Protein AF-A0A7X9KGP3-F1 (afdb_monomer_lite)

Foldseek 3Di:
DDKDFDADKDKALPLVVQLVVLVVVCVVCPPVDPSVDSVSSSVVSVPDIDIDGDGPDMDDDDCVVVVPDD

pLDDT: mean 90.19, std 10.93, range [50.09, 98.56]

Radius of gyration: 16.94 Å; chains: 1; bounding box: 37×33×38 Å

Sequence (70 aa):
RGVEIAGTAIVLDAMDDVLAVGRAIALHYGHRIPLSDPAAVAAQATHRIAVVVQPSSIVSWDHSKLGADD

Secondary structure (DSSP, 8-state):
-EEEEEEEEEEE--HHHHHHHHHHHHHHHGGGSTTSSHHHHHHHHTT--EEEEEEEEEEEE-GGGGT---

Structure (mmCIF, N/CA/C/O backbone):
data_AF-A0A7X9KGP3-F1
#
_entry.id   AF-A0A7X9KGP3-F1
#
loop_
_atom_site.group_PDB
_atom_site.id
_atom_site.type_symbol
_atom_site.label_atom_id
_atom_site.label_alt_id
_atom_site.label_comp_id
_atom_site.label_asym_id
_atom_site.label_entity_id
_atom_site.label_seq_id
_atom_site.pdbx_PDB_ins_code
_atom_site.Cartn_x
_atom_site.Cartn_y
_atom_site.Cartn_z
_atom_site.occupancy
_atom_site.B_iso_or_equiv
_atom_site.auth_seq_id
_atom_site.auth_comp_id
_atom_site.auth_asym_id
_atom_site.auth_atom_id
_atom_site.pdbx_PDB_model_num
ATOM 1 N N . ARG A 1 1 ? -10.763 12.498 14.041 1.00 96.19 1 ARG A N 1
ATOM 2 C CA . ARG A 1 1 ? -10.715 11.087 13.591 1.00 96.19 1 ARG A CA 1
ATOM 3 C C . ARG A 1 1 ? -9.292 10.600 13.386 1.00 96.19 1 ARG A C 1
ATOM 5 O O . ARG A 1 1 ? -8.461 11.397 12.970 1.00 96.19 1 ARG A O 1
ATOM 12 N N . GLY A 1 2 ? -9.043 9.318 13.630 1.00 97.69 2 GLY A N 1
ATOM 13 C CA . GLY A 1 2 ? -7.772 8.646 13.372 1.00 97.69 2 GLY A CA 1
ATOM 14 C C . GLY A 1 2 ? -7.945 7.129 13.269 1.00 97.69 2 GLY A C 1
ATOM 15 O O . GLY A 1 2 ? -9.012 6.594 13.584 1.00 97.69 2 GLY A O 1
ATOM 16 N N . VAL A 1 3 ? -6.904 6.463 12.775 1.00 98.31 3 VAL A N 1
ATOM 17 C CA . VAL A 1 3 ? -6.823 5.005 12.656 1.00 98.31 3 VAL A CA 1
ATOM 18 C C . VAL A 1 3 ? -5.399 4.555 12.968 1.00 98.31 3 VAL A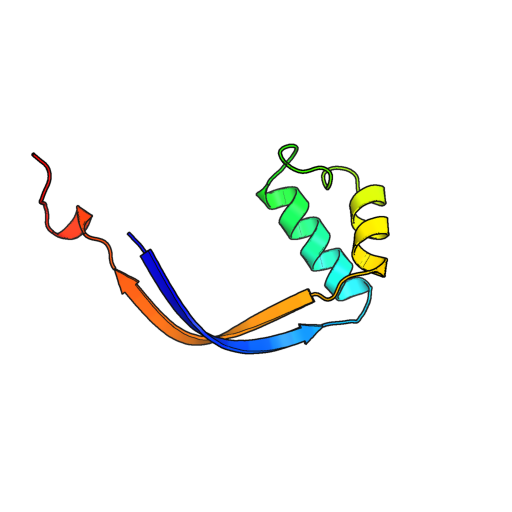 C 1
ATOM 20 O O . VAL A 1 3 ? -4.436 5.181 12.529 1.00 98.31 3 VAL A O 1
ATOM 23 N N . GLU A 1 4 ? -5.283 3.473 13.721 1.00 98.38 4 GLU A N 1
ATOM 24 C CA . GLU A 1 4 ? -4.057 2.741 13.998 1.00 98.38 4 GLU A CA 1
ATOM 25 C C . GLU A 1 4 ? -4.169 1.359 13.350 1.00 98.38 4 GLU A C 1
ATOM 27 O O . GLU A 1 4 ? -5.190 0.679 13.473 1.00 98.38 4 GLU A O 1
ATOM 32 N N . ILE A 1 5 ? -3.122 0.962 12.631 1.00 98.38 5 ILE A N 1
ATOM 33 C CA . ILE A 1 5 ? -3.041 -0.322 11.938 1.00 98.38 5 ILE A CA 1
ATOM 34 C C . ILE A 1 5 ? -1.804 -1.044 12.461 1.00 98.38 5 ILE A C 1
ATOM 36 O O . ILE A 1 5 ? -0.692 -0.533 12.330 1.00 98.38 5 ILE A O 1
ATOM 40 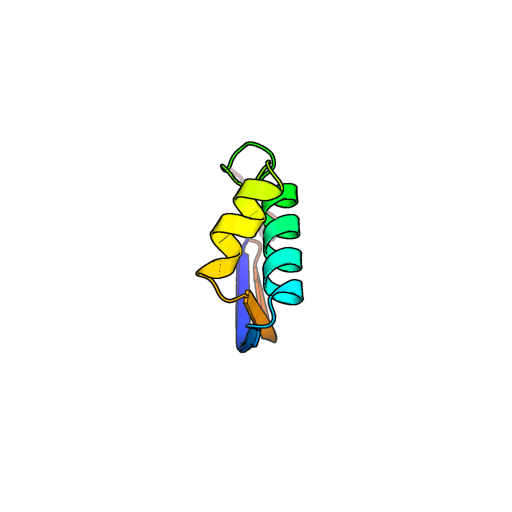N N . ALA A 1 6 ? -1.997 -2.240 13.010 1.00 98.31 6 ALA A N 1
ATOM 41 C CA . ALA A 1 6 ? -0.920 -3.141 13.397 1.00 98.31 6 ALA A CA 1
ATOM 42 C C . ALA A 1 6 ? -0.963 -4.398 12.522 1.00 98.31 6 ALA A C 1
ATOM 44 O O . ALA A 1 6 ? -2.034 -4.897 12.165 1.00 98.31 6 ALA A O 1
ATOM 45 N N . GLY A 1 7 ? 0.206 -4.908 12.148 1.00 97.88 7 GLY A N 1
ATOM 46 C CA . GLY A 1 7 ? 0.299 -6.039 11.238 1.00 97.88 7 GLY A CA 1
ATOM 47 C C . GLY A 1 7 ? 1.724 -6.327 10.796 1.00 97.88 7 GLY A C 1
ATOM 48 O O . GLY A 1 7 ? 2.689 -5.898 11.429 1.00 97.88 7 GLY A O 1
ATOM 49 N N . THR A 1 8 ? 1.842 -7.050 9.690 1.00 98.56 8 THR A N 1
ATOM 50 C CA . THR A 1 8 ? 3.126 -7.423 9.094 1.00 98.56 8 THR A CA 1
ATOM 51 C C . THR A 1 8 ? 3.367 -6.608 7.834 1.00 98.56 8 THR A C 1
ATOM 53 O O . THR A 1 8 ? 2.467 -6.429 7.017 1.00 98.56 8 THR A O 1
ATOM 56 N N . ALA A 1 9 ? 4.592 -6.119 7.663 1.00 98.12 9 ALA A N 1
ATOM 57 C CA . ALA A 1 9 ? 5.030 -5.498 6.422 1.00 98.12 9 ALA A CA 1
ATOM 58 C C . ALA A 1 9 ? 5.635 -6.561 5.495 1.00 98.12 9 ALA A C 1
ATOM 60 O O . ALA A 1 9 ? 6.533 -7.298 5.900 1.00 98.12 9 ALA A O 1
ATOM 61 N N . ILE A 1 10 ? 5.160 -6.616 4.254 1.00 98.19 10 ILE A N 1
ATOM 62 C CA . ILE A 1 10 ? 5.745 -7.407 3.172 1.00 98.19 10 ILE A CA 1
ATOM 63 C C . ILE A 1 10 ? 6.530 -6.467 2.266 1.00 98.19 10 ILE A C 1
ATOM 65 O O . ILE A 1 10 ? 6.006 -5.442 1.826 1.00 98.19 10 ILE A O 1
ATOM 69 N N . VAL A 1 11 ? 7.775 -6.837 1.976 1.00 98.06 11 VAL A N 1
ATOM 70 C CA . VAL A 1 11 ? 8.613 -6.162 0.982 1.00 98.06 11 VAL A CA 1
ATOM 71 C C . VAL A 1 11 ? 8.338 -6.770 -0.389 1.00 98.06 11 VAL A C 1
ATOM 73 O O . VAL A 1 11 ? 8.422 -7.985 -0.547 1.00 98.06 11 VAL A O 1
ATOM 76 N N . LEU A 1 12 ? 8.024 -5.917 -1.361 1.00 97.38 12 LEU A N 1
ATOM 77 C CA . LEU A 1 12 ? 7.940 -6.257 -2.777 1.00 97.38 12 LEU A CA 1
ATOM 78 C C . LEU A 1 12 ? 9.066 -5.520 -3.510 1.00 97.38 12 LEU A C 1
ATOM 80 O O . LEU A 1 12 ? 9.154 -4.290 -3.450 1.00 97.38 12 LEU A O 1
ATOM 84 N N . ASP A 1 13 ? 9.935 -6.268 -4.178 1.00 95.81 13 ASP A N 1
ATOM 85 C CA . ASP A 1 13 ? 11.103 -5.755 -4.902 1.00 95.81 13 ASP A CA 1
ATOM 86 C C . ASP A 1 13 ? 11.047 -6.027 -6.414 1.00 95.81 13 ASP A C 1
ATOM 88 O O . ASP A 1 13 ? 11.870 -5.504 -7.170 1.00 95.81 13 ASP A O 1
ATOM 92 N N . ALA A 1 14 ? 10.046 -6.778 -6.881 1.00 96.81 14 ALA A N 1
ATOM 93 C CA . ALA A 1 14 ? 9.779 -6.935 -8.299 1.00 96.81 14 ALA A CA 1
ATOM 94 C C . ALA A 1 14 ? 9.431 -5.574 -8.918 1.00 96.81 14 ALA A C 1
ATOM 96 O O . ALA A 1 14 ? 8.564 -4.846 -8.431 1.00 96.81 14 ALA A O 1
ATOM 97 N N . MET A 1 15 ? 10.101 -5.237 -10.022 1.00 96.06 15 MET A N 1
ATOM 98 C CA .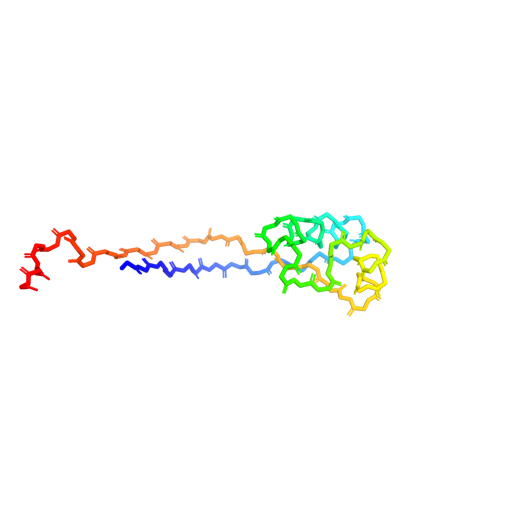 MET A 1 15 ? 9.975 -3.926 -10.665 1.00 96.06 15 MET A CA 1
ATOM 99 C C . MET A 1 15 ? 8.517 -3.566 -10.989 1.00 96.06 15 MET A C 1
ATOM 101 O O . MET A 1 15 ? 8.101 -2.430 -10.766 1.00 96.06 15 MET A O 1
ATOM 105 N N . ASP A 1 16 ? 7.731 -4.533 -11.466 1.00 96.31 16 ASP A N 1
ATOM 106 C CA . ASP A 1 16 ? 6.322 -4.321 -11.807 1.00 96.31 16 ASP A CA 1
ATOM 107 C C . ASP A 1 16 ? 5.478 -3.930 -10.581 1.00 96.31 16 ASP A C 1
ATOM 109 O O . ASP A 1 16 ? 4.635 -3.034 -10.680 1.00 96.31 16 ASP A O 1
ATOM 113 N N . ASP A 1 17 ? 5.763 -4.506 -9.409 1.00 97.00 17 ASP A N 1
ATOM 114 C CA . ASP A 1 17 ? 5.079 -4.178 -8.153 1.00 97.00 17 ASP A CA 1
ATOM 115 C C . ASP A 1 17 ? 5.446 -2.767 -7.671 1.00 97.00 17 ASP A C 1
ATOM 117 O O . ASP A 1 17 ? 4.576 -1.973 -7.293 1.00 97.00 17 ASP A O 1
ATOM 121 N N . VAL A 1 18 ? 6.733 -2.410 -7.739 1.00 96.50 18 VAL A N 1
ATOM 122 C CA . VAL A 1 18 ? 7.217 -1.074 -7.352 1.00 96.50 18 VAL A CA 1
ATOM 123 C C . VAL A 1 18 ? 6.634 0.003 -8.273 1.00 96.50 18 VAL A C 1
ATOM 125 O O . VAL A 1 18 ? 6.191 1.057 -7.802 1.00 96.50 18 VAL A O 1
ATOM 128 N N . LEU A 1 19 ? 6.566 -0.263 -9.581 1.00 95.12 19 LEU A N 1
ATOM 129 C CA . LEU A 1 19 ? 5.944 0.631 -10.560 1.00 95.12 19 LEU A CA 1
ATOM 130 C C . LEU A 1 19 ? 4.440 0.787 -10.321 1.00 95.12 19 LEU A C 1
ATOM 132 O O . LEU A 1 19 ? 3.930 1.908 -10.410 1.00 95.12 19 LEU A O 1
ATOM 136 N N . ALA A 1 20 ? 3.729 -0.299 -10.009 1.00 95.00 20 ALA A N 1
ATOM 137 C CA . ALA A 1 20 ? 2.300 -0.253 -9.710 1.00 95.00 20 ALA A CA 1
ATOM 138 C C . ALA A 1 20 ? 2.010 0.655 -8.502 1.00 95.00 20 ALA A C 1
ATOM 140 O O . ALA A 1 20 ? 1.156 1.543 -8.585 1.00 95.00 20 ALA A O 1
ATOM 141 N N . VAL A 1 21 ? 2.780 0.512 -7.417 1.00 94.88 21 VAL A N 1
ATOM 142 C CA . VAL A 1 21 ? 2.666 1.374 -6.229 1.00 94.88 21 VAL A CA 1
ATOM 143 C C . VAL A 1 21 ? 3.039 2.823 -6.552 1.00 94.88 21 VAL A C 1
ATOM 145 O O . VAL A 1 21 ? 2.313 3.746 -6.179 1.00 94.88 21 VAL A O 1
ATOM 148 N N . GLY A 1 22 ? 4.121 3.048 -7.300 1.00 92.31 22 GLY A N 1
ATOM 149 C CA . GLY A 1 22 ? 4.544 4.387 -7.715 1.00 92.31 22 GLY A CA 1
ATOM 150 C C . GLY A 1 22 ? 3.478 5.132 -8.528 1.00 92.31 22 GLY A C 1
ATOM 151 O O . GLY A 1 22 ? 3.215 6.307 -8.269 1.00 92.31 22 GLY A O 1
ATOM 152 N N . ARG A 1 23 ? 2.800 4.442 -9.456 1.00 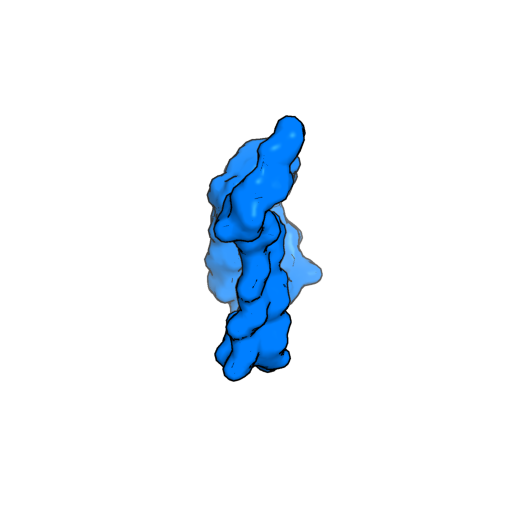91.88 23 ARG A N 1
ATOM 153 C CA . ARG A 1 23 ? 1.674 4.998 -10.230 1.00 91.88 23 ARG A CA 1
ATOM 154 C C . ARG A 1 23 ? 0.471 5.323 -9.346 1.00 91.88 23 ARG A C 1
ATOM 156 O O . ARG A 1 23 ? -0.147 6.369 -9.526 1.00 91.88 23 ARG A O 1
ATOM 163 N N . ALA A 1 24 ? 0.152 4.463 -8.378 1.00 92.31 24 ALA A N 1
ATOM 164 C CA . ALA A 1 24 ? -0.935 4.714 -7.433 1.00 92.31 24 ALA A CA 1
ATOM 165 C C . ALA A 1 24 ? -0.662 5.955 -6.560 1.00 92.31 24 ALA A C 1
ATOM 167 O O . ALA A 1 24 ? -1.551 6.786 -6.373 1.00 92.31 24 ALA A O 1
ATOM 168 N N . ILE A 1 25 ? 0.579 6.127 -6.090 1.00 90.88 25 ILE A N 1
ATOM 169 C CA . ILE A 1 25 ? 1.020 7.315 -5.340 1.00 90.88 25 ILE A CA 1
ATOM 170 C C . ILE A 1 25 ? 0.918 8.573 -6.215 1.00 90.88 25 ILE A C 1
ATOM 172 O O . ILE A 1 25 ? 0.365 9.582 -5.774 1.00 90.88 25 ILE A O 1
ATOM 176 N N . ALA A 1 26 ? 1.400 8.511 -7.460 1.00 88.62 26 ALA A N 1
ATOM 177 C CA . ALA A 1 26 ? 1.294 9.609 -8.419 1.00 88.62 26 ALA A CA 1
ATOM 178 C C . ALA A 1 26 ? -0.160 10.048 -8.645 1.00 88.62 26 ALA A C 1
ATOM 180 O O . ALA A 1 26 ? -0.451 11.241 -8.638 1.00 88.62 26 ALA A O 1
ATOM 181 N N . LEU A 1 27 ? -1.082 9.092 -8.791 1.00 89.12 27 LEU A N 1
ATOM 182 C CA . LEU A 1 27 ? -2.508 9.374 -8.943 1.00 89.12 27 LEU A CA 1
ATOM 183 C C . LEU A 1 27 ? -3.103 10.003 -7.676 1.00 89.12 27 LEU A C 1
ATOM 185 O O . LEU A 1 27 ? -3.842 10.980 -7.768 1.00 89.12 27 LEU A O 1
ATOM 189 N N . HIS A 1 28 ? -2.769 9.469 -6.498 1.00 89.69 28 HIS A N 1
ATOM 190 C CA . HIS A 1 28 ? -3.319 9.930 -5.222 1.00 89.69 28 HIS A CA 1
ATOM 191 C C . HIS A 1 28 ? -2.914 11.371 -4.883 1.00 89.69 28 HIS A C 1
ATOM 193 O O . HIS A 1 28 ? -3.739 12.165 -4.432 1.00 89.69 28 HIS A O 1
ATOM 199 N N . TYR A 1 29 ? -1.648 11.722 -5.112 1.00 86.56 29 TYR A N 1
ATOM 200 C CA . TYR A 1 29 ? -1.133 13.064 -4.834 1.00 86.56 29 TYR A CA 1
ATOM 201 C C . TYR A 1 29 ? -1.195 14.003 -6.053 1.00 86.56 29 TYR A C 1
ATOM 203 O O . TYR A 1 29 ? -0.959 15.207 -5.910 1.00 86.56 29 TYR A O 1
ATOM 211 N N . GLY A 1 30 ? -1.535 13.492 -7.241 1.00 78.12 30 GLY A N 1
ATOM 212 C CA . GLY A 1 30 ? -1.602 14.250 -8.490 1.00 78.12 30 GLY A CA 1
ATOM 213 C C . GLY A 1 30 ? -0.292 14.978 -8.812 1.00 78.12 30 GLY A C 1
ATOM 214 O O . GLY A 1 30 ? 0.806 14.471 -8.586 1.00 78.12 30 GLY A O 1
ATOM 215 N N . HIS A 1 31 ? -0.394 16.222 -9.289 1.00 67.38 31 HIS A N 1
ATOM 216 C CA . HIS A 1 31 ? 0.763 17.082 -9.589 1.00 67.38 31 HIS A CA 1
ATOM 217 C C . HIS A 1 31 ? 1.4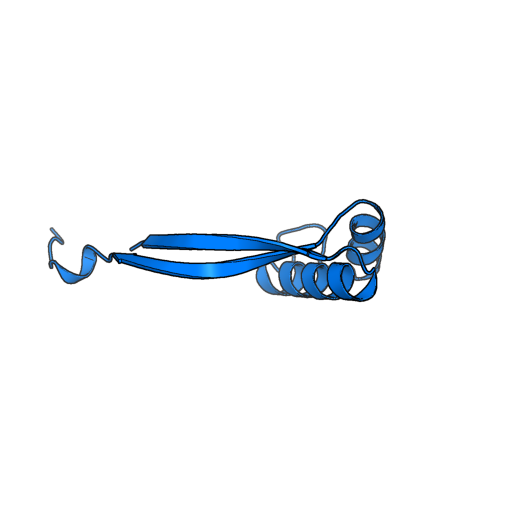76 17.645 -8.349 1.00 67.38 31 HIS A C 1
ATOM 219 O O . HIS A 1 31 ? 2.437 18.398 -8.487 1.00 67.38 31 HIS A O 1
ATOM 225 N N . ARG A 1 32 ? 1.022 17.322 -7.128 1.00 71.06 32 ARG A N 1
ATOM 226 C CA . ARG A 1 32 ? 1.623 17.856 -5.890 1.00 71.06 32 ARG A CA 1
ATOM 227 C C . ARG A 1 32 ? 2.983 17.236 -5.577 1.00 71.06 32 ARG A C 1
ATOM 229 O O . ARG A 1 32 ? 3.669 17.701 -4.673 1.00 71.06 32 ARG A O 1
ATOM 236 N N . ILE A 1 33 ? 3.357 16.194 -6.313 1.00 68.44 33 ILE A N 1
ATOM 237 C CA . ILE A 1 33 ? 4.651 15.533 -6.231 1.00 68.44 33 ILE A CA 1
ATOM 238 C C . ILE A 1 33 ? 5.246 15.368 -7.637 1.00 68.44 33 ILE A C 1
ATOM 240 O O . ILE A 1 33 ? 4.497 15.217 -8.610 1.00 68.44 33 ILE A O 1
ATOM 244 N N . PRO A 1 34 ? 6.586 15.342 -7.770 1.00 65.38 34 PRO A N 1
ATOM 245 C CA . PRO A 1 34 ? 7.293 15.118 -9.035 1.00 65.38 34 PRO A CA 1
ATOM 246 C C . PRO A 1 34 ? 7.226 13.641 -9.476 1.00 65.38 34 PRO A C 1
ATOM 248 O O . PRO A 1 34 ? 8.227 13.028 -9.833 1.00 65.38 34 PRO A O 1
ATOM 251 N N . LEU A 1 35 ? 6.034 13.049 -9.393 1.00 65.50 35 LEU A N 1
ATOM 252 C CA . LEU A 1 35 ? 5.700 11.698 -9.841 1.00 65.50 35 LEU A CA 1
ATOM 253 C C . LEU A 1 35 ? 4.556 11.702 -10.867 1.00 65.50 35 LEU A C 1
ATOM 255 O O . LEU A 1 35 ? 4.104 10.641 -11.273 1.00 65.50 35 LEU A O 1
ATOM 259 N N . SER A 1 36 ? 4.097 12.875 -11.321 1.00 67.81 36 SER A N 1
ATOM 260 C CA . SER A 1 36 ? 3.044 12.956 -12.347 1.00 67.81 36 SER A CA 1
ATOM 261 C C . SER A 1 36 ? 3.5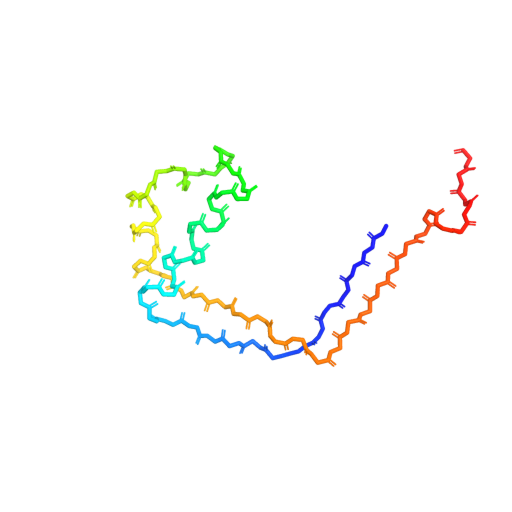06 12.551 -13.758 1.00 67.81 36 SER A C 1
ATOM 263 O O . SER A 1 36 ? 2.663 12.292 -14.612 1.00 67.81 36 SER A O 1
ATOM 265 N N . ASP A 1 37 ? 4.819 12.437 -13.989 1.00 82.19 37 ASP A N 1
ATOM 266 C CA . ASP A 1 37 ? 5.410 11.882 -15.212 1.00 82.19 37 ASP A CA 1
ATOM 267 C C . ASP A 1 37 ? 5.742 10.382 -15.026 1.00 82.19 37 ASP A C 1
ATOM 269 O O . ASP A 1 37 ? 6.522 10.039 -14.127 1.00 82.19 37 ASP A O 1
ATOM 273 N N . PRO A 1 38 ? 5.213 9.472 -15.871 1.00 84.00 38 PRO A N 1
ATOM 274 C CA . PRO A 1 38 ? 5.567 8.052 -15.858 1.00 84.00 38 PRO A CA 1
ATOM 275 C C . PRO A 1 38 ? 7.076 7.763 -15.906 1.00 84.00 38 PRO A C 1
ATOM 277 O O . PRO A 1 38 ? 7.523 6.798 -15.281 1.00 84.00 38 PRO A O 1
ATOM 280 N N . ALA A 1 39 ? 7.873 8.584 -16.598 1.00 88.50 39 ALA A N 1
ATOM 281 C CA . ALA A 1 39 ? 9.326 8.419 -16.637 1.00 88.50 39 ALA A CA 1
ATOM 282 C C . ALA A 1 39 ? 9.969 8.717 -15.272 1.00 88.50 39 ALA A C 1
ATOM 284 O O . ALA A 1 39 ? 10.880 8.006 -14.844 1.00 88.50 39 ALA A O 1
ATOM 285 N N . ALA A 1 40 ? 9.449 9.710 -14.544 1.00 87.12 40 ALA A N 1
ATOM 286 C CA . ALA A 1 40 ? 9.893 10.030 -13.190 1.00 87.12 40 ALA A CA 1
ATOM 287 C C . ALA A 1 40 ? 9.527 8.923 -12.186 1.00 87.12 40 ALA A C 1
ATOM 289 O O . ALA A 1 40 ? 10.315 8.627 -11.286 1.00 87.12 40 ALA A O 1
ATOM 290 N N . VAL A 1 41 ? 8.366 8.277 -12.357 1.00 89.44 41 VAL A N 1
ATOM 291 C CA . VAL A 1 41 ? 7.981 7.092 -11.569 1.00 89.44 41 VAL A CA 1
ATOM 292 C C . VAL A 1 41 ? 8.967 5.950 -11.809 1.00 89.44 41 VAL A C 1
ATOM 294 O O . VAL A 1 41 ? 9.473 5.373 -10.847 1.00 89.44 41 VAL A O 1
ATOM 297 N N . ALA A 1 42 ? 9.287 5.656 -13.072 1.00 90.25 42 ALA A N 1
ATOM 298 C CA . ALA A 1 42 ? 10.221 4.590 -13.421 1.00 90.25 42 ALA A CA 1
ATOM 299 C C . ALA A 1 42 ? 11.639 4.848 -12.889 1.00 90.25 42 ALA A C 1
ATOM 301 O O . ALA A 1 42 ? 12.233 3.960 -12.284 1.00 90.25 42 ALA A O 1
ATOM 302 N N . ALA A 1 43 ? 12.147 6.075 -13.027 1.00 91.56 43 ALA A N 1
ATOM 303 C CA . ALA A 1 43 ? 13.459 6.463 -12.506 1.00 91.56 43 ALA A CA 1
ATOM 304 C C . ALA A 1 43 ? 13.549 6.388 -10.971 1.00 91.56 43 ALA A C 1
ATOM 306 O O . ALA A 1 43 ? 14.619 6.162 -10.418 1.00 91.56 43 ALA A O 1
ATOM 307 N N . GLN A 1 44 ? 12.436 6.586 -10.259 1.00 89.50 44 GLN A N 1
ATOM 308 C CA . GLN A 1 44 ? 12.408 6.432 -8.804 1.00 89.50 44 GLN A CA 1
ATOM 309 C C . GLN A 1 44 ? 12.272 4.965 -8.375 1.00 89.50 44 GLN A C 1
ATOM 311 O O . GLN A 1 44 ? 12.813 4.590 -7.335 1.00 89.50 44 GLN A O 1
ATOM 316 N N . ALA A 1 45 ? 11.573 4.138 -9.155 1.00 91.50 45 ALA A N 1
ATOM 317 C CA . ALA A 1 45 ? 11.364 2.724 -8.850 1.00 91.50 45 ALA A CA 1
ATOM 318 C C . ALA A 1 45 ? 12.674 1.916 -8.828 1.00 91.50 45 ALA A C 1
ATOM 320 O O . ALA A 1 45 ? 12.813 1.017 -8.007 1.00 91.50 45 ALA A O 1
ATOM 321 N N . THR A 1 46 ? 13.676 2.281 -9.637 1.00 92.31 46 THR A N 1
ATOM 322 C CA . THR A 1 46 ? 14.983 1.590 -9.695 1.00 92.31 46 THR A CA 1
ATOM 323 C C . THR A 1 46 ? 15.781 1.614 -8.393 1.00 92.31 46 THR A C 1
ATOM 325 O O . THR A 1 46 ? 16.721 0.838 -8.239 1.00 92.31 46 THR A O 1
ATOM 328 N N . HIS A 1 47 ? 15.433 2.498 -7.457 1.00 93.06 47 HIS A N 1
ATOM 329 C CA . HIS A 1 47 ? 16.140 2.677 -6.187 1.00 93.06 47 HIS A CA 1
ATOM 330 C C . HIS A 1 47 ? 15.233 2.470 -4.970 1.00 93.06 47 HIS A C 1
ATOM 332 O O . HIS A 1 47 ? 15.553 2.932 -3.874 1.00 93.06 47 HIS A O 1
ATOM 338 N N . ARG A 1 48 ? 14.068 1.839 -5.155 1.00 95.69 48 ARG A N 1
ATOM 339 C CA . ARG A 1 48 ? 13.043 1.704 -4.117 1.00 95.69 48 ARG A CA 1
ATOM 340 C C . ARG A 1 48 ? 12.474 0.297 -4.070 1.00 95.69 48 ARG A C 1
ATOM 342 O O . ARG A 1 48 ? 12.514 -0.442 -5.043 1.00 95.69 48 ARG A O 1
ATOM 349 N N . ILE A 1 49 ? 11.890 -0.012 -2.921 1.00 97.56 49 ILE A N 1
ATOM 350 C CA . ILE A 1 49 ? 11.023 -1.168 -2.713 1.00 97.56 49 ILE A CA 1
ATOM 351 C C . ILE A 1 49 ? 9.598 -0.682 -2.467 1.00 97.56 49 ILE A C 1
ATOM 353 O O . ILE A 1 49 ? 9.386 0.433 -1.977 1.00 97.56 49 ILE A O 1
ATOM 357 N N . ALA A 1 50 ? 8.625 -1.527 -2.776 1.00 97.19 50 ALA A N 1
ATOM 358 C CA . ALA A 1 50 ? 7.263 -1.360 -2.311 1.00 97.19 50 ALA A CA 1
ATOM 359 C C . ALA A 1 50 ? 7.096 -2.093 -0.975 1.00 97.19 50 ALA A C 1
ATOM 361 O O . ALA A 1 50 ? 7.662 -3.162 -0.752 1.00 97.19 50 ALA A O 1
ATOM 362 N N . VAL A 1 51 ? 6.314 -1.504 -0.072 1.00 97.81 51 VAL A N 1
ATOM 363 C CA . VAL A 1 51 ? 5.957 -2.129 1.203 1.00 97.81 51 VAL A CA 1
ATOM 364 C C . VAL A 1 51 ? 4.445 -2.221 1.287 1.00 97.81 51 VAL A C 1
ATOM 366 O O . VAL A 1 51 ? 3.751 -1.209 1.191 1.00 97.81 51 VAL A O 1
ATOM 369 N N . VAL A 1 52 ? 3.942 -3.435 1.487 1.00 97.38 52 VAL A N 1
ATOM 370 C CA . VAL A 1 52 ? 2.521 -3.703 1.713 1.00 97.38 52 VAL A CA 1
ATOM 371 C C . VAL A 1 52 ? 2.329 -4.077 3.170 1.00 97.38 52 VAL A C 1
ATOM 373 O O . VAL A 1 52 ? 2.927 -5.030 3.661 1.00 97.38 52 VAL A O 1
ATOM 376 N N . VAL A 1 53 ? 1.481 -3.332 3.871 1.00 97.75 53 VAL A N 1
ATOM 377 C CA . VAL A 1 53 ? 1.080 -3.680 5.236 1.00 97.75 53 VAL A CA 1
ATOM 378 C C . VAL A 1 53 ? -0.100 -4.642 5.155 1.00 97.75 53 VAL A C 1
ATOM 380 O O . VAL A 1 53 ? -1.145 -4.280 4.621 1.00 97.75 53 VAL A O 1
ATOM 383 N N . GLN A 1 54 ? 0.062 -5.851 5.689 1.00 98.06 54 GLN A N 1
ATOM 384 C CA . GLN A 1 54 ? -1.014 -6.808 5.937 1.00 98.06 54 GLN A CA 1
ATOM 385 C C . GLN A 1 54 ? -1.522 -6.633 7.375 1.00 98.06 54 GLN A C 1
ATOM 387 O O . GLN A 1 54 ? -0.824 -7.032 8.314 1.00 98.06 54 GLN A O 1
ATOM 392 N N . PRO A 1 55 ? -2.704 -6.024 7.580 1.00 98.06 55 PRO A N 1
ATOM 393 C CA . PRO A 1 55 ? -3.223 -5.771 8.917 1.00 98.06 55 PRO A CA 1
ATOM 394 C C . PRO A 1 55 ? -3.596 -7.070 9.630 1.00 98.06 55 PRO A C 1
ATOM 396 O O . PRO A 1 55 ? -4.275 -7.922 9.060 1.00 98.06 55 PRO A O 1
ATOM 399 N N . SER A 1 56 ? -3.222 -7.184 10.901 1.00 98.25 56 SER A N 1
ATOM 400 C CA . SER A 1 56 ? -3.774 -8.176 11.832 1.00 98.25 56 SER A CA 1
ATOM 401 C C . SER A 1 56 ? -4.703 -7.536 12.866 1.00 98.25 56 SER A C 1
ATOM 403 O O . SER A 1 56 ? -5.553 -8.220 13.432 1.00 98.25 56 SER A O 1
ATOM 405 N N . SER A 1 57 ? -4.573 -6.225 13.093 1.00 98.19 57 SER A N 1
ATOM 406 C CA . SER A 1 57 ? -5.442 -5.437 13.965 1.00 98.19 57 SER A CA 1
ATOM 407 C C . SER A 1 57 ? -5.618 -4.016 13.427 1.00 98.19 57 SER A C 1
ATOM 409 O O . SER A 1 57 ? -4.686 -3.425 12.875 1.00 98.19 57 SER A O 1
ATOM 411 N N . ILE A 1 58 ? -6.824 -3.469 13.589 1.00 98.56 58 ILE A N 1
ATOM 412 C CA . ILE A 1 58 ? -7.179 -2.102 13.199 1.00 98.56 58 ILE A CA 1
ATOM 413 C C . ILE A 1 58 ? -7.993 -1.480 14.333 1.00 98.56 58 ILE A C 1
ATOM 415 O O . ILE A 1 58 ? -9.041 -2.004 14.709 1.00 98.56 58 ILE A O 1
ATOM 419 N N . VAL A 1 59 ? -7.535 -0.339 14.844 1.00 98.50 59 VAL A N 1
ATOM 420 C CA . VAL A 1 59 ? -8.234 0.458 15.860 1.00 98.50 59 VAL A CA 1
ATOM 421 C C . VAL A 1 59 ? -8.543 1.824 15.264 1.00 98.50 59 VAL A C 1
ATOM 423 O O . VAL A 1 59 ? -7.685 2.440 14.645 1.00 98.50 59 VAL A O 1
ATOM 426 N N . SER A 1 60 ? -9.769 2.322 15.420 1.00 98.25 60 SER A N 1
ATOM 427 C CA . SER A 1 60 ? -10.159 3.628 14.876 1.00 98.25 60 SER A CA 1
ATOM 428 C C . SER A 1 60 ? -10.948 4.439 15.888 1.00 98.25 60 SER A C 1
ATOM 430 O O . SER A 1 60 ? -11.655 3.886 16.729 1.00 98.25 60 SER A O 1
ATOM 432 N N . TRP A 1 61 ? -10.839 5.759 15.791 1.00 97.81 61 TRP A N 1
ATOM 433 C CA . TRP A 1 61 ? -11.559 6.687 16.653 1.00 97.81 61 TRP A CA 1
ATOM 434 C C . TRP A 1 61 ? -12.020 7.909 15.871 1.00 97.81 61 TRP A C 1
ATOM 436 O O . TRP A 1 61 ? -11.400 8.348 14.898 1.00 97.81 61 TRP A O 1
ATOM 446 N N . ASP A 1 62 ? -13.119 8.499 16.327 1.00 97.19 62 ASP A N 1
ATOM 447 C CA . ASP A 1 62 ? -13.608 9.762 15.800 1.00 97.19 62 ASP A CA 1
ATOM 448 C C . ASP A 1 62 ? -14.332 10.565 16.877 1.00 97.19 62 ASP A C 1
ATOM 450 O O . ASP A 1 62 ? -15.452 10.235 17.253 1.00 97.19 62 ASP A O 1
ATOM 454 N N . HIS A 1 63 ? -13.670 11.604 17.391 1.00 93.31 63 HIS A N 1
ATOM 455 C CA . HIS A 1 63 ? -14.192 12.413 18.493 1.00 93.31 63 HIS A CA 1
ATOM 456 C C . HIS A 1 63 ? -15.329 13.354 18.075 1.00 93.31 63 HIS A C 1
ATOM 458 O O . HIS A 1 63 ? -16.091 13.755 18.946 1.00 93.31 63 HIS A O 1
ATOM 464 N N . SER A 1 64 ? -15.526 13.640 16.779 1.00 92.06 64 SER A N 1
ATOM 465 C CA . SER A 1 64 ? -16.714 14.393 16.332 1.00 92.06 64 SER A CA 1
ATOM 466 C C . SER A 1 64 ? -18.017 13.645 16.642 1.00 92.06 64 SER A C 1
ATOM 468 O O . SER A 1 64 ? -19.066 14.251 16.824 1.00 92.06 64 SER A O 1
ATOM 470 N N . LYS A 1 65 ? -17.954 12.314 16.790 1.00 91.50 65 LYS A N 1
ATOM 471 C CA . LYS A 1 65 ? -19.094 11.477 17.195 1.00 91.50 65 LYS A CA 1
ATOM 472 C C . LYS A 1 65 ? -19.505 11.676 18.654 1.00 91.50 65 LYS A C 1
ATOM 474 O O . LYS A 1 65 ? -20.562 11.196 19.043 1.00 91.50 65 LYS A O 1
ATOM 479 N N . LEU A 1 66 ? -18.668 12.334 19.458 1.00 89.00 66 LEU A N 1
ATOM 480 C CA . LEU A 1 66 ? -18.949 12.627 20.863 1.00 89.00 66 LEU A CA 1
ATOM 481 C C . LEU A 1 66 ? -19.742 13.932 21.039 1.00 89.00 66 LEU A C 1
ATOM 483 O O . LEU A 1 66 ? -20.162 14.218 22.155 1.00 89.00 66 LEU A O 1
ATOM 487 N N . GLY A 1 67 ? -19.965 14.706 19.966 1.00 78.44 67 GLY A N 1
ATOM 488 C CA . GLY A 1 67 ? -20.769 15.933 20.008 1.00 78.44 67 GLY A CA 1
ATOM 489 C C . GLY A 1 67 ? -20.124 17.103 20.756 1.00 78.44 67 GLY A C 1
ATOM 490 O O . GLY A 1 67 ? -20.832 18.028 21.133 1.00 78.44 67 GLY A O 1
ATOM 491 N N . ALA A 1 68 ? -18.809 17.069 20.988 1.00 65.12 68 ALA A N 1
ATOM 492 C CA . ALA A 1 68 ? -18.067 18.198 21.543 1.00 65.12 68 ALA A CA 1
ATOM 493 C C . ALA A 1 68 ? -17.665 19.169 20.420 1.00 65.12 68 ALA A C 1
ATOM 495 O O . ALA A 1 68 ? -16.500 19.217 20.032 1.00 65.12 68 ALA A O 1
ATOM 496 N N . ASP A 1 69 ? -18.655 19.885 19.893 1.00 64.12 69 ASP A N 1
ATOM 497 C CA . ASP A 1 69 ? -18.469 21.155 19.195 1.00 64.12 69 ASP A CA 1
ATOM 498 C C . ASP A 1 69 ? -19.062 22.245 20.112 1.00 64.12 69 ASP A C 1
ATOM 500 O O . ASP A 1 69 ? -20.256 22.200 20.417 1.00 64.12 69 ASP A O 1
ATOM 504 N N . ASP A 1 70 ? -18.211 23.168 20.570 1.00 50.09 70 ASP A N 1
ATOM 505 C CA . ASP A 1 70 ? -18.575 24.567 20.849 1.00 50.09 70 ASP A CA 1
ATOM 506 C C . ASP A 1 70 ? -18.239 25.383 19.590 1.00 50.09 70 ASP A C 1
ATOM 508 O O . ASP A 1 70 ? -17.138 25.153 19.025 1.00 50.09 70 ASP A O 1
#